Protein AF-A0A2S4RTH1-F1 (afdb_monomer_lite)

Radius of gyration: 19.76 Å; chains: 1; bounding box: 52×23×53 Å

Structure (mmCIF, N/CA/C/O backbone):
data_AF-A0A2S4RTH1-F1
#
_entry.id   AF-A0A2S4RTH1-F1
#
loop_
_atom_site.group_PDB
_atom_site.id
_atom_site.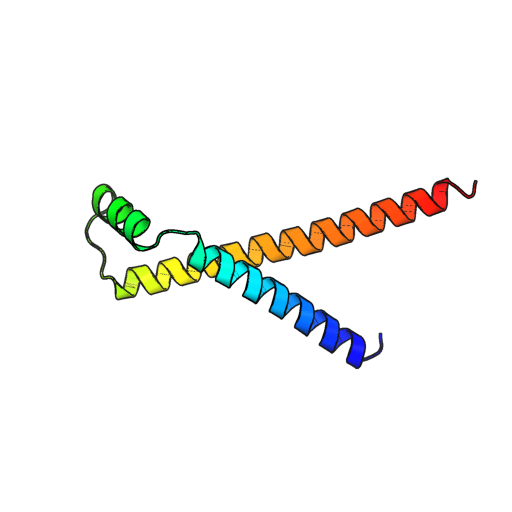type_symbol
_atom_site.label_atom_id
_atom_site.label_alt_id
_atom_site.label_comp_id
_atom_site.label_asym_id
_atom_site.label_entity_id
_atom_site.label_seq_id
_atom_site.pdbx_PDB_ins_code
_atom_site.Cartn_x
_atom_site.Cartn_y
_atom_site.Cartn_z
_atom_site.occupancy
_atom_site.B_iso_or_equiv
_atom_site.auth_seq_id
_atom_site.auth_comp_id
_atom_site.auth_asym_id
_atom_site.auth_atom_id
_atom_site.pdbx_PDB_model_num
ATOM 1 N N . MET A 1 1 ? -7.116 4.026 27.806 1.00 58.03 1 MET A N 1
ATOM 2 C CA . MET A 1 1 ? -7.364 2.768 27.058 1.00 58.03 1 MET A CA 1
ATOM 3 C C . MET A 1 1 ? -6.494 1.679 27.662 1.00 58.03 1 MET A C 1
ATOM 5 O O . MET A 1 1 ? -5.415 2.006 28.139 1.00 58.03 1 MET A O 1
ATOM 9 N N . LYS A 1 2 ? -6.941 0.417 27.695 1.00 79.50 2 LYS A N 1
ATOM 10 C CA . LYS A 1 2 ? -6.070 -0.679 28.150 1.00 79.50 2 LYS A CA 1
ATOM 11 C C . LYS A 1 2 ? -4.950 -0.878 27.112 1.00 79.50 2 LYS A C 1
ATOM 13 O O . LYS A 1 2 ? -5.255 -0.822 25.920 1.00 79.50 2 LYS A O 1
ATOM 18 N N . PRO A 1 3 ? -3.695 -1.124 27.523 1.00 81.75 3 PRO A N 1
ATOM 19 C CA . PRO A 1 3 ? -2.560 -1.249 26.601 1.00 81.75 3 PRO A CA 1
ATOM 20 C C . PRO A 1 3 ? -2.777 -2.345 25.546 1.00 81.75 3 PRO A C 1
ATOM 22 O O . PRO A 1 3 ? -2.474 -2.144 24.376 1.00 81.75 3 PRO A O 1
ATOM 25 N N . ALA A 1 4 ? -3.429 -3.449 25.921 1.00 83.94 4 ALA A N 1
ATOM 26 C CA . ALA A 1 4 ? -3.796 -4.520 24.994 1.00 83.94 4 ALA A CA 1
ATOM 27 C C . ALA A 1 4 ? -4.718 -4.056 23.847 1.00 83.94 4 ALA A C 1
ATOM 29 O O . ALA A 1 4 ? -4.571 -4.499 22.713 1.00 83.94 4 ALA A O 1
ATOM 30 N N . THR A 1 5 ? -5.646 -3.131 24.115 1.00 84.44 5 THR A N 1
ATOM 31 C CA . THR A 1 5 ? -6.555 -2.592 23.089 1.00 84.44 5 THR A CA 1
ATOM 32 C C . THR A 1 5 ? -5.806 -1.739 22.069 1.00 84.44 5 THR A C 1
ATOM 34 O O . THR A 1 5 ? -6.143 -1.768 20.891 1.00 84.44 5 THR A O 1
ATOM 37 N N . HIS A 1 6 ? -4.780 -1.005 22.506 1.00 85.31 6 HIS A N 1
ATOM 38 C CA . HIS A 1 6 ? -3.945 -0.204 21.611 1.00 85.31 6 HIS A CA 1
ATOM 39 C C . HIS A 1 6 ? -3.114 -1.093 20.679 1.00 85.31 6 HIS A C 1
ATOM 41 O O . HIS A 1 6 ? -3.061 -0.846 19.480 1.00 85.31 6 HIS A O 1
ATOM 47 N N . VAL A 1 7 ? -2.505 -2.155 21.217 1.00 90.00 7 VAL A N 1
ATOM 48 C CA . VAL A 1 7 ? -1.735 -3.119 20.414 1.00 90.00 7 VAL A CA 1
ATOM 49 C C . VAL A 1 7 ? -2.625 -3.788 19.365 1.00 90.00 7 VAL A C 1
ATOM 51 O O . VAL A 1 7 ? -2.241 -3.872 18.205 1.00 90.00 7 VAL A O 1
ATOM 54 N N . PHE A 1 8 ? -3.835 -4.212 19.742 1.00 89.50 8 PHE A N 1
ATOM 55 C CA . PHE A 1 8 ? -4.760 -4.851 18.805 1.00 89.50 8 PHE A CA 1
ATOM 56 C C . PHE A 1 8 ? -5.210 -3.909 17.681 1.00 89.50 8 PHE A C 1
ATOM 58 O O . PHE A 1 8 ? -5.304 -4.322 16.529 1.00 89.50 8 PHE A O 1
ATOM 65 N N . LEU A 1 9 ? -5.453 -2.636 18.006 1.00 88.62 9 LEU A N 1
ATOM 66 C CA . LEU A 1 9 ? -5.820 -1.624 17.020 1.00 88.62 9 LEU A CA 1
ATOM 67 C C . LEU A 1 9 ? -4.682 -1.392 16.019 1.00 88.62 9 LEU A C 1
ATOM 69 O O . LEU A 1 9 ? -4.906 -1.485 14.816 1.00 88.62 9 LEU A O 1
ATOM 73 N N . TRP A 1 10 ? -3.454 -1.225 16.508 1.00 91.44 10 TRP A N 1
ATOM 74 C CA . TRP A 1 10 ? -2.281 -1.084 15.648 1.00 91.44 10 TRP A CA 1
ATOM 75 C C . TRP A 1 10 ? -2.062 -2.314 14.751 1.00 91.44 10 TRP A C 1
ATOM 77 O O . TRP A 1 10 ? -1.827 -2.174 13.555 1.00 91.44 10 TRP A O 1
ATOM 87 N N . LEU A 1 11 ? -2.222 -3.529 15.293 1.00 92.44 11 LEU A N 1
ATOM 88 C CA . LEU A 1 11 ? -2.133 -4.765 14.505 1.00 92.44 11 LEU A CA 1
ATOM 89 C C . LEU A 1 11 ? -3.211 -4.844 13.420 1.00 92.44 11 LEU A C 1
ATOM 91 O O . LEU A 1 11 ? -2.929 -5.300 12.316 1.00 92.44 11 LEU A O 1
ATOM 95 N N . SER A 1 12 ? -4.435 -4.393 13.710 1.00 90.81 12 SER A N 1
ATOM 96 C CA . SER A 1 12 ? -5.506 -4.360 12.711 1.00 90.81 12 SER A CA 1
ATOM 97 C C . SER A 1 12 ? -5.249 -3.345 11.597 1.00 90.81 12 SER A C 1
ATOM 99 O O . SER A 1 12 ? -5.545 -3.630 10.440 1.00 90.81 12 SER A O 1
ATOM 101 N N . GLU A 1 13 ? -4.667 -2.190 11.926 1.00 90.69 13 GLU A N 1
ATOM 102 C CA . GLU A 1 13 ? -4.300 -1.159 10.951 1.00 90.69 13 GLU A CA 1
ATOM 103 C C . GLU A 1 13 ? -3.160 -1.643 10.055 1.00 90.69 13 GLU A C 1
ATOM 105 O O . GLU A 1 13 ? -3.227 -1.499 8.835 1.00 90.69 13 GLU A O 1
ATOM 110 N N . LEU A 1 14 ? -2.156 -2.291 10.652 1.00 92.88 14 LEU A N 1
ATOM 111 C CA . LEU A 1 14 ? -1.064 -2.916 9.917 1.00 92.88 14 LEU A CA 1
ATOM 112 C C . LEU A 1 14 ? -1.588 -4.008 8.976 1.00 92.88 14 LEU A C 1
ATOM 114 O O . LEU A 1 14 ? -1.230 -4.027 7.804 1.00 92.88 14 LEU A O 1
ATOM 118 N N . LEU A 1 15 ? -2.479 -4.878 9.461 1.00 94.44 15 LEU A N 1
ATOM 119 C CA . LEU A 1 15 ? -3.081 -5.935 8.650 1.00 94.44 15 LEU A CA 1
ATOM 120 C C . LEU A 1 15 ? -3.901 -5.361 7.489 1.00 94.44 15 LEU A C 1
ATOM 122 O O . LEU A 1 15 ? -3.811 -5.871 6.375 1.00 94.44 15 LEU A O 1
ATOM 126 N N . ALA A 1 16 ? -4.658 -4.286 7.720 1.00 93.81 16 ALA A N 1
ATOM 127 C CA . ALA A 1 16 ? -5.387 -3.600 6.659 1.00 93.81 16 ALA A CA 1
ATOM 128 C C . ALA A 1 16 ? -4.433 -3.040 5.593 1.00 93.81 16 ALA A C 1
ATOM 130 O O . ALA A 1 16 ? -4.656 -3.271 4.406 1.00 93.81 16 ALA A O 1
ATOM 131 N N . LEU A 1 17 ? -3.343 -2.384 6.008 1.00 95.25 17 LEU A N 1
ATOM 132 C CA . LEU A 1 17 ? -2.318 -1.886 5.091 1.00 95.25 17 LEU A CA 1
ATOM 133 C C . LEU A 1 17 ? -1.695 -3.021 4.272 1.00 95.25 17 LEU A C 1
ATOM 135 O O . LEU A 1 17 ? -1.582 -2.900 3.055 1.00 95.25 17 LEU A O 1
ATOM 139 N N . THR A 1 18 ? -1.325 -4.129 4.921 1.00 94.75 18 THR A N 1
ATOM 140 C CA . THR A 1 18 ? -0.749 -5.297 4.245 1.00 94.75 18 THR A CA 1
ATOM 141 C C . THR A 1 18 ? -1.713 -5.867 3.212 1.00 94.75 18 THR A C 1
ATOM 143 O O . THR A 1 18 ? -1.313 -6.085 2.075 1.00 94.75 18 THR A O 1
ATOM 146 N N . VAL A 1 19 ? -2.988 -6.053 3.568 1.00 95.75 19 VAL A N 1
ATOM 147 C CA . VAL A 1 19 ? -4.006 -6.561 2.637 1.00 95.75 19 VAL A CA 1
ATOM 148 C C . VAL A 1 19 ? -4.165 -5.627 1.440 1.00 95.75 19 VAL A C 1
ATOM 150 O O . VAL A 1 19 ? -4.152 -6.093 0.304 1.00 95.75 19 VAL A O 1
ATOM 153 N N . VAL A 1 20 ? -4.278 -4.315 1.667 1.00 96.19 20 VAL A N 1
ATOM 154 C CA . VAL A 1 20 ? -4.409 -3.336 0.579 1.00 96.19 20 VAL A CA 1
ATOM 155 C C . VAL A 1 20 ? -3.182 -3.366 -0.330 1.00 96.19 20 VAL A C 1
ATOM 157 O O . VAL A 1 20 ? -3.338 -3.415 -1.546 1.00 96.19 20 VAL A O 1
ATOM 160 N N . TYR A 1 21 ? -1.977 -3.383 0.240 1.00 95.25 21 TYR A N 1
ATOM 161 C CA . TYR A 1 21 ? -0.741 -3.452 -0.534 1.00 95.25 21 TYR A CA 1
ATOM 162 C C . TYR A 1 21 ? -0.672 -4.723 -1.388 1.00 95.25 21 TYR A C 1
ATOM 164 O O . TYR A 1 21 ? -0.440 -4.640 -2.590 1.00 95.25 21 TYR A O 1
ATOM 172 N N . THR A 1 22 ? -0.964 -5.893 -0.811 1.00 94.12 22 THR A N 1
ATOM 173 C CA . THR A 1 22 ? -0.982 -7.159 -1.557 1.00 94.12 22 THR A CA 1
ATOM 174 C C . THR A 1 22 ? -1.999 -7.142 -2.697 1.00 94.12 22 THR A C 1
ATOM 176 O O . THR A 1 22 ? -1.701 -7.633 -3.781 1.00 94.12 22 THR A O 1
ATOM 179 N N . LEU A 1 23 ? -3.183 -6.556 -2.487 1.00 94.94 23 LEU A N 1
ATOM 180 C CA . LEU A 1 23 ? -4.181 -6.417 -3.550 1.00 94.94 23 LEU A CA 1
ATOM 181 C C . LEU A 1 23 ? -3.687 -5.499 -4.673 1.00 94.94 23 LEU A C 1
ATOM 183 O O . LEU A 1 23 ? -3.882 -5.826 -5.839 1.00 94.94 23 LEU A O 1
ATOM 187 N N . LEU A 1 24 ? -3.028 -4.386 -4.344 1.00 93.81 24 LEU A N 1
ATOM 188 C CA . LEU A 1 24 ? -2.442 -3.499 -5.351 1.00 93.81 24 LEU A CA 1
ATOM 189 C C . LEU A 1 24 ? -1.366 -4.216 -6.173 1.00 93.81 24 LEU A C 1
ATOM 191 O O . LEU A 1 24 ? -1.413 -4.144 -7.395 1.00 93.81 24 LEU A O 1
ATOM 195 N N . CYS A 1 25 ? -0.466 -4.962 -5.528 1.00 91.62 25 CYS A N 1
ATOM 196 C CA . CYS A 1 25 ? 0.542 -5.764 -6.228 1.00 91.62 25 CYS A CA 1
ATOM 197 C C . CYS A 1 25 ? -0.071 -6.866 -7.104 1.00 91.62 25 CYS A C 1
ATOM 199 O O . CYS A 1 25 ? 0.499 -7.212 -8.128 1.00 91.62 25 CYS A O 1
ATOM 201 N N . TYR A 1 26 ? -1.211 -7.437 -6.705 1.00 92.00 26 TYR A N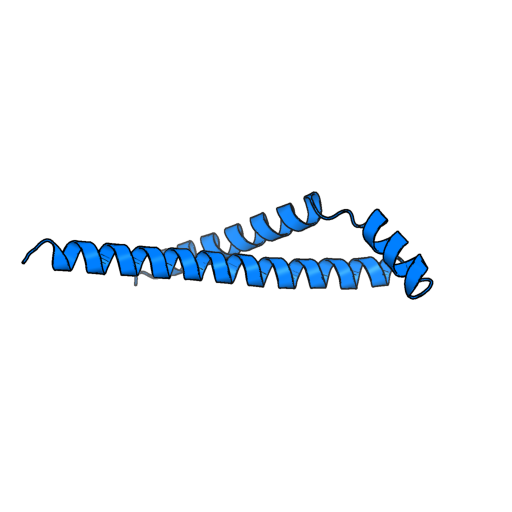 1
ATOM 202 C CA . TYR A 1 26 ? -1.882 -8.481 -7.482 1.00 92.00 26 TYR A CA 1
ATOM 203 C C . TYR A 1 26 ? -2.632 -7.925 -8.701 1.00 92.00 26 TYR A C 1
ATOM 205 O O . TYR A 1 26 ? -2.657 -8.560 -9.750 1.00 92.00 26 TYR A O 1
ATOM 213 N N . PHE A 1 27 ? -3.285 -6.769 -8.556 1.00 92.38 27 PHE A N 1
ATOM 214 C CA . PHE A 1 27 ? -4.150 -6.216 -9.601 1.00 92.38 27 PHE A CA 1
ATOM 215 C C . PHE A 1 27 ? -3.450 -5.263 -10.565 1.00 92.38 27 PHE A C 1
ATOM 217 O O . PHE A 1 27 ? -3.965 -5.068 -11.664 1.00 92.38 27 PHE A O 1
ATOM 224 N N . ILE A 1 28 ? -2.344 -4.631 -10.170 1.00 89.56 28 ILE A N 1
ATOM 225 C CA . ILE A 1 28 ? -1.644 -3.679 -11.033 1.00 89.56 28 ILE A CA 1
ATOM 226 C C . ILE A 1 28 ? -0.605 -4.447 -11.861 1.00 89.56 28 ILE A C 1
ATOM 228 O O . ILE A 1 28 ? 0.323 -5.006 -11.277 1.00 89.56 28 ILE A O 1
ATOM 232 N N . PRO A 1 29 ? -0.749 -4.487 -13.200 1.00 87.25 29 PRO A N 1
ATOM 233 C CA . PRO A 1 29 ? 0.149 -5.240 -14.065 1.00 87.25 29 PRO A CA 1
ATOM 234 C C . PRO A 1 29 ? 1.487 -4.507 -14.199 1.00 87.25 29 PRO A C 1
ATOM 236 O O . PRO A 1 29 ? 1.587 -3.516 -14.915 1.00 87.25 29 PRO A O 1
ATOM 239 N N . ASP A 1 30 ? 2.504 -4.994 -13.492 1.00 86.75 30 ASP A N 1
ATOM 240 C CA . ASP A 1 30 ? 3.858 -4.425 -13.480 1.00 86.75 30 ASP A CA 1
ATOM 241 C C . ASP A 1 30 ? 4.467 -4.346 -14.896 1.00 86.75 30 ASP A C 1
ATOM 243 O O . ASP A 1 30 ? 4.82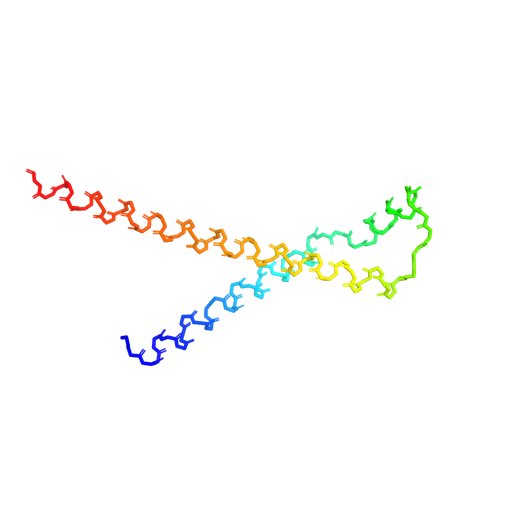1 -3.267 -15.372 1.00 86.75 30 ASP A O 1
ATOM 247 N N . GLU A 1 31 ? 4.475 -5.471 -15.619 1.00 85.81 31 GLU A N 1
ATOM 248 C CA . GLU A 1 31 ? 5.090 -5.586 -16.950 1.00 85.81 31 GLU A CA 1
ATOM 249 C C . GLU A 1 31 ? 4.450 -4.658 -17.995 1.00 85.81 31 GLU A C 1
ATOM 251 O O . GLU A 1 31 ? 5.154 -4.022 -18.778 1.00 85.81 31 GLU A O 1
ATOM 256 N N . GLU A 1 32 ? 3.118 -4.537 -18.001 1.00 88.44 32 GLU A N 1
ATOM 257 C CA . GLU A 1 32 ? 2.409 -3.653 -18.940 1.00 88.44 32 GLU A CA 1
ATOM 258 C C . GLU A 1 32 ? 2.726 -2.178 -18.667 1.00 88.44 32 GLU A C 1
ATOM 260 O O . GLU A 1 32 ? 2.858 -1.371 -19.589 1.00 88.44 32 GLU A O 1
ATOM 265 N N . LEU A 1 33 ? 2.862 -1.824 -17.389 1.00 87.56 33 LEU A N 1
ATOM 266 C CA . LEU A 1 33 ? 3.119 -0.460 -16.947 1.00 87.56 33 LEU A CA 1
ATOM 267 C C . LEU A 1 33 ? 4.582 -0.071 -17.200 1.00 87.56 33 LEU A C 1
ATOM 269 O O . LEU A 1 33 ? 4.847 1.066 -17.596 1.00 87.56 33 LEU A O 1
ATOM 273 N N . MET A 1 34 ? 5.502 -1.031 -17.061 1.00 88.06 34 MET A N 1
ATOM 274 C CA . MET A 1 34 ? 6.897 -0.891 -17.474 1.00 88.06 34 MET A CA 1
ATOM 275 C C . MET A 1 34 ? 7.002 -0.695 -18.986 1.00 88.06 34 MET A C 1
ATOM 277 O O . MET A 1 34 ? 7.615 0.273 -19.425 1.00 88.06 34 MET A O 1
ATOM 281 N N . ALA A 1 35 ? 6.350 -1.548 -19.784 1.00 88.81 35 ALA A N 1
ATOM 282 C CA . ALA A 1 35 ? 6.374 -1.449 -21.243 1.00 88.81 35 ALA A CA 1
ATOM 283 C C . ALA A 1 35 ? 5.837 -0.095 -21.738 1.00 88.81 35 ALA A C 1
ATOM 285 O O . ALA A 1 35 ? 6.447 0.549 -22.592 1.00 88.81 35 ALA A O 1
ATOM 286 N N . TRP A 1 36 ? 4.734 0.381 -21.150 1.00 90.69 36 TRP A N 1
ATOM 287 C CA . TRP A 1 36 ? 4.197 1.714 -21.431 1.00 90.69 36 TRP A CA 1
ATOM 288 C C . TRP A 1 36 ? 5.179 2.836 -21.057 1.00 90.69 36 TRP A C 1
ATOM 290 O O . TRP A 1 36 ? 5.330 3.814 -21.796 1.00 90.69 36 TRP A O 1
ATOM 300 N N . TYR A 1 37 ? 5.858 2.716 -19.912 1.00 88.19 37 TYR A N 1
ATOM 301 C CA . TYR A 1 37 ? 6.843 3.705 -19.480 1.00 88.19 37 TYR A CA 1
ATOM 302 C C . TYR A 1 37 ? 8.045 3.747 -20.425 1.00 88.19 37 TYR A C 1
ATOM 304 O O . TYR A 1 37 ? 8.473 4.834 -20.817 1.00 88.19 37 TYR A O 1
ATOM 312 N N . GLU A 1 38 ? 8.555 2.584 -20.828 1.00 91.19 38 GLU A N 1
ATOM 313 C CA . GLU A 1 38 ? 9.680 2.478 -21.755 1.00 91.19 38 GLU A CA 1
ATOM 314 C C . GLU A 1 38 ? 9.363 3.077 -23.126 1.00 91.19 38 GLU A C 1
ATOM 316 O O . GLU A 1 38 ? 10.208 3.767 -23.701 1.00 91.19 38 GLU A O 1
ATOM 321 N N . GLU A 1 39 ? 8.136 2.889 -23.621 1.00 90.88 39 GLU A N 1
ATOM 322 C CA . GLU A 1 39 ? 7.679 3.467 -24.888 1.00 90.88 39 GLU A CA 1
ATOM 323 C C . GLU A 1 39 ? 7.653 5.006 -24.853 1.00 90.88 39 GLU A C 1
ATOM 325 O O . GLU A 1 39 ? 7.989 5.657 -25.845 1.00 90.88 39 GLU A O 1
ATOM 330 N N . ASN A 1 40 ? 7.290 5.607 -23.715 1.00 91.25 40 ASN A N 1
ATOM 331 C CA . ASN A 1 40 ? 7.069 7.052 -23.622 1.00 91.25 40 ASN A CA 1
ATOM 332 C C . ASN A 1 40 ? 8.256 7.849 -23.045 1.00 91.25 40 ASN A C 1
ATOM 334 O O . ASN A 1 40 ? 8.427 9.024 -23.375 1.00 91.25 40 ASN A O 1
ATOM 338 N N . TYR A 1 41 ? 9.065 7.241 -22.176 1.00 88.94 41 TYR A N 1
ATOM 339 C CA . TYR A 1 41 ? 10.149 7.912 -21.443 1.00 88.94 41 TYR A CA 1
ATOM 340 C C . TYR A 1 41 ? 11.536 7.301 -21.689 1.00 88.94 41 TYR A C 1
ATOM 342 O O . TYR A 1 41 ? 12.540 7.924 -21.334 1.00 88.94 41 TYR A O 1
ATOM 350 N N . GLY A 1 42 ? 11.607 6.141 -22.349 1.00 87.25 42 GLY A N 1
ATOM 351 C CA . GLY A 1 42 ? 12.847 5.435 -22.659 1.00 87.25 42 GLY A CA 1
ATOM 352 C C . GLY A 1 42 ? 13.180 4.311 -21.676 1.00 87.25 42 GLY A C 1
ATOM 353 O O . GLY A 1 42 ? 12.498 4.094 -20.680 1.00 87.25 42 GLY A O 1
ATOM 354 N N . PHE A 1 43 ? 14.251 3.582 -21.984 1.00 87.12 43 PHE A N 1
ATOM 355 C CA . PHE A 1 43 ? 14.639 2.362 -21.274 1.00 87.12 43 PHE A CA 1
ATOM 356 C C . PHE A 1 43 ? 14.975 2.612 -19.797 1.00 87.12 43 PHE A C 1
ATOM 358 O O . PHE A 1 43 ? 15.761 3.509 -19.474 1.00 87.12 43 PHE A O 1
ATOM 365 N N . ILE A 1 44 ? 14.443 1.767 -18.912 1.00 85.69 44 ILE A N 1
ATOM 366 C CA . ILE A 1 44 ? 14.745 1.774 -17.480 1.00 85.69 44 ILE A CA 1
ATOM 367 C C . ILE A 1 44 ? 15.204 0.385 -17.040 1.00 85.69 44 ILE A C 1
ATOM 369 O O . ILE A 1 44 ? 14.695 -0.636 -17.484 1.00 85.69 44 ILE A O 1
ATOM 373 N N . GLN A 1 45 ? 16.190 0.326 -16.147 1.00 87.81 45 GLN A N 1
ATOM 374 C CA . GLN A 1 45 ? 16.626 -0.952 -15.597 1.00 87.81 45 GLN A CA 1
ATOM 375 C C . GLN A 1 45 ? 15.526 -1.546 -14.703 1.00 87.81 45 GLN A C 1
ATOM 377 O O . GLN A 1 45 ? 15.072 -0.875 -13.776 1.00 87.81 45 GLN A O 1
ATOM 382 N N . GLU A 1 46 ? 15.182 -2.820 -14.917 1.00 85.06 46 GLU A N 1
ATOM 383 C CA . GLU A 1 46 ? 14.140 -3.554 -14.171 1.00 85.06 46 GLU A CA 1
ATOM 384 C C . GLU A 1 46 ? 14.257 -3.403 -12.646 1.00 85.06 46 GLU A C 1
ATOM 386 O O . GLU A 1 46 ? 13.262 -3.225 -11.953 1.00 85.06 46 GLU A O 1
ATOM 391 N N . VAL A 1 47 ? 15.482 -3.406 -12.109 1.00 87.19 47 VAL A N 1
ATOM 392 C CA . VAL A 1 47 ? 15.727 -3.244 -10.665 1.00 87.19 47 VAL A CA 1
ATOM 393 C C . VAL A 1 47 ? 15.230 -1.885 -10.162 1.00 87.19 47 VAL A C 1
ATOM 395 O O . VAL A 1 47 ? 14.546 -1.809 -9.146 1.00 87.19 47 VAL A O 1
ATOM 398 N N . HIS A 1 48 ? 15.541 -0.808 -10.885 1.00 87.75 48 HIS A N 1
ATOM 399 C CA . HIS A 1 48 ? 15.109 0.540 -10.516 1.00 87.75 48 HIS A CA 1
ATOM 400 C C . HIS A 1 48 ? 13.618 0.7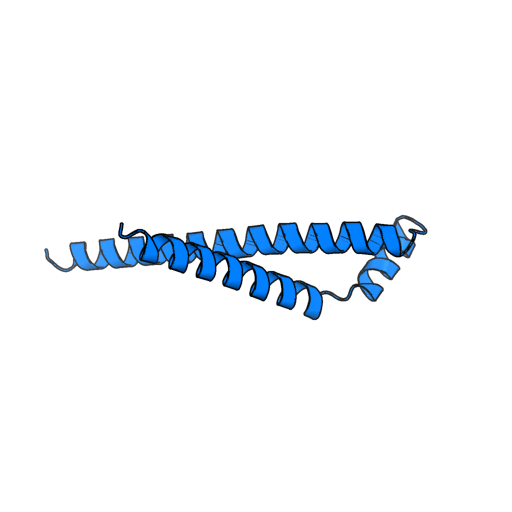56 -10.749 1.00 87.75 48 HIS A C 1
ATOM 402 O O . HIS A 1 48 ? 12.981 1.471 -9.973 1.00 87.75 48 HIS A O 1
ATOM 408 N N . TRP A 1 49 ? 13.067 0.124 -11.785 1.00 89.56 49 TRP A N 1
ATOM 409 C CA . TRP A 1 49 ? 11.632 0.107 -12.012 1.00 89.56 49 TRP A CA 1
ATOM 410 C C . TRP A 1 49 ? 10.899 -0.555 -10.846 1.00 89.56 49 TRP A C 1
ATOM 412 O O . TRP A 1 49 ? 10.052 0.082 -10.230 1.00 89.56 49 TRP A O 1
ATOM 422 N N . ASN A 1 50 ? 11.288 -1.776 -10.475 1.00 88.56 50 ASN A N 1
ATOM 423 C CA . ASN A 1 50 ? 10.648 -2.529 -9.401 1.00 88.56 50 ASN A CA 1
ATOM 424 C C . ASN A 1 50 ? 10.728 -1.804 -8.045 1.00 88.56 50 ASN A C 1
ATOM 426 O O . ASN A 1 50 ? 9.734 -1.744 -7.319 1.00 88.56 50 ASN A O 1
ATOM 430 N N . ASP A 1 51 ? 11.876 -1.200 -7.717 1.00 90.50 51 ASP A N 1
ATOM 431 C CA . ASP A 1 51 ? 12.035 -0.401 -6.495 1.00 90.50 51 ASP A CA 1
ATOM 432 C C . ASP A 1 51 ? 11.076 0.802 -6.479 1.00 90.50 51 ASP A C 1
ATOM 434 O O . ASP A 1 51 ? 10.362 1.036 -5.496 1.00 90.50 51 ASP A O 1
ATOM 438 N N . GLY A 1 52 ? 11.032 1.565 -7.577 1.00 89.75 52 GLY A N 1
ATOM 439 C CA . GLY A 1 52 ? 10.167 2.737 -7.705 1.00 89.75 52 GLY A CA 1
ATOM 440 C C . GLY A 1 52 ? 8.682 2.373 -7.724 1.00 89.75 52 GLY A C 1
ATOM 441 O O . GLY A 1 52 ? 7.876 2.998 -7.033 1.00 89.75 52 GLY A O 1
ATOM 442 N N . PHE A 1 53 ? 8.327 1.331 -8.467 1.00 90.06 53 PHE A N 1
ATOM 443 C CA . PHE A 1 53 ? 6.971 0.819 -8.592 1.00 90.06 53 PHE A CA 1
ATOM 444 C C . PHE A 1 53 ? 6.450 0.307 -7.247 1.00 90.06 53 PHE A C 1
ATOM 446 O O . PHE A 1 53 ? 5.412 0.773 -6.773 1.00 90.06 53 PHE A O 1
ATOM 453 N N . SER A 1 54 ? 7.218 -0.544 -6.561 1.00 91.25 54 SER A N 1
ATOM 454 C CA . SER A 1 54 ? 6.881 -1.035 -5.220 1.00 91.25 54 SER A CA 1
ATOM 455 C C . SER A 1 54 ? 6.680 0.112 -4.227 1.00 91.25 54 SER A C 1
ATOM 457 O O . SER A 1 54 ? 5.727 0.102 -3.444 1.00 91.25 54 SER A O 1
ATOM 459 N N . LEU A 1 55 ? 7.524 1.148 -4.285 1.00 93.50 55 LEU A N 1
ATOM 460 C CA . LEU A 1 55 ? 7.390 2.332 -3.436 1.00 93.50 55 LEU A CA 1
ATOM 461 C C . LEU A 1 55 ? 6.098 3.116 -3.725 1.00 93.50 55 LEU A C 1
ATOM 463 O O . LEU A 1 55 ? 5.397 3.514 -2.790 1.00 93.50 55 LEU A O 1
ATOM 467 N N . ILE A 1 56 ? 5.752 3.315 -5.000 1.00 93.56 56 ILE A N 1
ATOM 468 C CA . ILE A 1 56 ? 4.502 3.971 -5.417 1.00 93.56 56 ILE A CA 1
ATOM 469 C C . ILE A 1 56 ? 3.290 3.178 -4.919 1.00 93.56 56 ILE A C 1
ATOM 471 O O . ILE A 1 56 ? 2.366 3.762 -4.341 1.00 93.56 56 ILE A O 1
ATOM 475 N N . LEU A 1 57 ? 3.305 1.852 -5.077 1.00 94.25 57 LEU A N 1
ATOM 476 C CA . LEU A 1 57 ? 2.250 0.978 -4.566 1.00 94.25 57 LEU A CA 1
ATOM 477 C C . LEU A 1 57 ? 2.114 1.081 -3.047 1.00 94.25 57 LEU A C 1
ATOM 479 O O . LEU A 1 57 ? 0.998 1.097 -2.524 1.00 94.25 57 LEU A O 1
ATOM 483 N N . TYR A 1 58 ? 3.229 1.222 -2.332 1.00 94.75 58 TYR A N 1
ATOM 484 C CA . TYR A 1 58 ? 3.223 1.403 -0.885 1.00 94.75 58 TYR A CA 1
ATOM 485 C C . TYR A 1 58 ? 2.572 2.732 -0.474 1.00 94.75 58 TYR A C 1
ATOM 487 O O . TYR A 1 58 ? 1.729 2.761 0.426 1.00 94.75 58 TYR A O 1
ATOM 495 N N . PHE A 1 59 ? 2.891 3.834 -1.162 1.00 96.19 59 PHE A N 1
ATOM 496 C CA . PHE A 1 59 ? 2.236 5.126 -0.927 1.00 96.19 59 PHE A CA 1
ATOM 497 C C . PHE A 1 59 ? 0.733 5.076 -1.217 1.00 96.19 59 PHE A C 1
ATOM 499 O O . PHE A 1 59 ? -0.063 5.591 -0.425 1.00 96.19 59 PHE A O 1
ATOM 506 N N . LEU A 1 60 ? 0.329 4.417 -2.306 1.00 95.25 60 LEU A N 1
ATOM 507 C CA . LEU A 1 60 ? -1.082 4.195 -2.627 1.00 95.25 60 LEU A CA 1
ATOM 508 C C . LEU A 1 60 ? -1.778 3.360 -1.548 1.00 95.25 60 LEU A C 1
ATOM 510 O O . LEU A 1 60 ? -2.876 3.717 -1.115 1.00 95.25 60 LEU A O 1
ATOM 514 N N . ALA A 1 61 ? -1.132 2.302 -1.055 1.00 96.31 61 ALA A N 1
ATOM 515 C CA . ALA A 1 61 ? -1.673 1.470 0.012 1.00 96.31 61 ALA A CA 1
ATOM 516 C C . ALA A 1 61 ? -1.910 2.275 1.297 1.00 96.31 61 ALA A C 1
ATOM 518 O O . ALA A 1 61 ? -2.979 2.171 1.906 1.00 96.31 61 ALA A O 1
ATOM 519 N N . ILE A 1 62 ? -0.955 3.129 1.682 1.00 95.25 62 ILE A N 1
ATOM 520 C CA . ILE A 1 62 ? -1.090 4.025 2.839 1.00 95.25 62 ILE A CA 1
ATOM 521 C C . ILE A 1 62 ? -2.248 5.004 2.630 1.00 95.25 62 ILE A C 1
ATOM 523 O O . ILE A 1 62 ? -3.072 5.174 3.533 1.00 95.25 62 ILE A O 1
ATOM 527 N N . ALA A 1 63 ? -2.349 5.625 1.452 1.00 95.56 63 ALA A N 1
ATOM 528 C CA . ALA A 1 63 ? -3.411 6.579 1.146 1.00 95.56 63 ALA A CA 1
ATOM 529 C C . ALA A 1 63 ? -4.802 5.928 1.224 1.00 95.56 63 ALA A C 1
ATOM 531 O O . ALA A 1 63 ? -5.686 6.439 1.914 1.00 95.56 63 ALA A O 1
ATOM 532 N N . ILE A 1 64 ? -4.983 4.766 0.591 1.00 94.69 64 ILE A N 1
ATOM 533 C CA . ILE A 1 64 ? -6.246 4.013 0.605 1.00 94.69 64 ILE A CA 1
ATOM 534 C C . ILE A 1 64 ? -6.606 3.584 2.028 1.00 94.69 64 ILE A C 1
ATOM 536 O O . ILE A 1 64 ? -7.741 3.782 2.464 1.00 94.69 64 ILE A O 1
ATOM 540 N N . THR A 1 65 ? -5.643 3.044 2.777 1.00 94.81 65 THR A N 1
ATOM 541 C CA . THR A 1 65 ? -5.870 2.593 4.159 1.00 94.81 65 THR A CA 1
ATOM 542 C C . THR A 1 65 ? -6.262 3.766 5.058 1.00 94.81 65 THR A C 1
ATOM 544 O O . THR A 1 65 ? -7.222 3.675 5.823 1.00 94.81 65 THR A O 1
ATOM 547 N N . THR A 1 66 ? -5.592 4.911 4.910 1.00 93.62 66 THR A N 1
ATOM 548 C CA . THR A 1 66 ? -5.904 6.140 5.654 1.00 93.62 66 THR A CA 1
ATOM 549 C C . THR A 1 66 ? -7.310 6.643 5.335 1.00 93.62 66 THR A C 1
ATOM 551 O O . THR A 1 66 ? -8.077 6.969 6.245 1.00 93.62 66 THR A O 1
ATOM 554 N N . LEU A 1 67 ? -7.686 6.661 4.052 1.00 94.12 67 LEU A N 1
ATOM 555 C CA . LEU A 1 67 ? -9.035 7.031 3.628 1.00 94.12 67 LEU A CA 1
ATOM 556 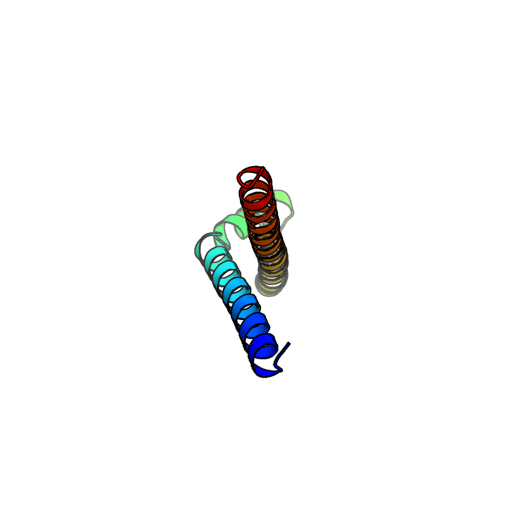C C . LEU A 1 67 ? -10.083 6.071 4.198 1.00 94.12 67 LEU A C 1
ATOM 558 O O . LEU A 1 67 ? -11.101 6.531 4.710 1.00 94.12 67 LEU A O 1
ATOM 562 N N . ALA A 1 68 ? -9.836 4.760 4.177 1.00 92.06 68 ALA A N 1
ATOM 563 C CA . ALA A 1 68 ? -10.745 3.766 4.743 1.00 92.06 68 ALA A CA 1
ATOM 564 C C . ALA A 1 68 ? -10.969 3.986 6.249 1.00 92.06 68 ALA A C 1
ATOM 566 O O . ALA A 1 68 ? -12.116 4.028 6.703 1.00 92.06 68 ALA A O 1
ATOM 567 N N . ILE A 1 69 ? -9.895 4.211 7.014 1.00 91.00 69 ILE A N 1
ATOM 568 C CA . ILE A 1 69 ? -9.972 4.537 8.446 1.00 91.00 69 ILE A CA 1
ATOM 569 C C . ILE A 1 69 ? -10.790 5.817 8.657 1.00 91.00 69 ILE A C 1
ATOM 571 O O . ILE A 1 69 ? -11.695 5.849 9.498 1.00 91.00 69 ILE A O 1
ATOM 575 N N . TRP A 1 70 ? -10.527 6.856 7.861 1.00 91.31 70 TRP A N 1
ATOM 576 C CA . TRP A 1 70 ? -11.253 8.121 7.936 1.00 91.31 70 TRP A CA 1
ATOM 577 C C . TRP A 1 70 ? -12.747 7.958 7.632 1.00 91.31 70 TRP A C 1
ATOM 579 O O . TRP A 1 70 ? -13.585 8.449 8.392 1.00 91.31 70 TRP A O 1
ATOM 589 N N . PHE A 1 71 ? -13.107 7.211 6.585 1.00 91.19 71 PHE A N 1
ATOM 590 C CA . PHE A 1 71 ? -14.501 6.929 6.237 1.00 91.19 71 PHE A CA 1
ATOM 591 C C . PHE A 1 71 ? -15.224 6.155 7.340 1.00 91.19 71 PHE A C 1
ATOM 593 O O . PHE A 1 71 ? -16.353 6.505 7.691 1.00 91.19 71 PHE A O 1
ATOM 600 N N . ILE A 1 72 ? -14.585 5.141 7.929 1.00 88.94 72 ILE A N 1
ATOM 601 C CA . ILE A 1 72 ? -15.158 4.364 9.035 1.00 88.94 72 ILE A CA 1
ATOM 602 C C . ILE A 1 72 ? -15.376 5.260 10.260 1.00 88.94 72 ILE A C 1
ATOM 604 O O . ILE A 1 72 ? -16.450 5.228 10.872 1.00 88.94 72 ILE A O 1
ATOM 608 N N . ALA A 1 73 ? -14.396 6.101 10.599 1.00 89.12 73 ALA A N 1
ATOM 609 C CA . ALA A 1 73 ? -14.507 7.051 11.700 1.00 89.12 73 ALA A CA 1
ATOM 610 C C . ALA A 1 73 ? -15.640 8.065 11.464 1.00 89.12 73 ALA A C 1
ATOM 612 O O . ALA A 1 73 ? -16.492 8.260 12.337 1.00 89.12 73 ALA A O 1
ATOM 613 N N . ALA A 1 74 ? -15.715 8.650 10.266 1.00 89.19 74 ALA A N 1
ATOM 614 C CA . ALA A 1 74 ? -16.761 9.593 9.882 1.00 89.19 74 ALA A CA 1
ATOM 615 C C . ALA A 1 74 ? -18.158 8.944 9.888 1.00 89.19 74 ALA A C 1
ATOM 617 O O . ALA A 1 74 ? -19.119 9.526 10.401 1.00 89.19 74 ALA A O 1
ATOM 618 N N . ALA A 1 75 ? -18.287 7.715 9.380 1.00 88.69 75 ALA A N 1
ATOM 619 C CA . ALA A 1 75 ? -19.535 6.956 9.405 1.00 88.69 75 ALA A CA 1
ATOM 620 C C . ALA A 1 75 ? -19.986 6.649 10.841 1.00 88.69 75 ALA A C 1
ATOM 622 O O . ALA A 1 75 ? -21.170 6.786 11.167 1.00 88.69 75 ALA A O 1
ATOM 623 N N . ARG A 1 76 ? -19.047 6.295 11.728 1.00 84.88 76 ARG A N 1
ATOM 624 C CA . ARG A 1 76 ? -19.328 6.055 13.149 1.00 84.88 76 ARG A CA 1
ATOM 625 C C . ARG A 1 76 ? -19.805 7.325 13.854 1.00 84.88 76 ARG A C 1
ATOM 627 O O . ARG A 1 76 ? -20.796 7.269 14.579 1.00 84.88 76 ARG A O 1
ATOM 634 N N . GLN A 1 77 ? -19.172 8.470 13.593 1.00 83.31 77 GLN A N 1
ATOM 635 C CA . GLN A 1 77 ? -19.604 9.761 14.140 1.00 83.31 77 GLN A CA 1
ATOM 636 C C . GLN A 1 77 ? -21.005 10.163 13.658 1.00 83.31 77 GLN A C 1
ATOM 638 O O . GLN A 1 77 ? -21.825 10.614 14.459 1.00 83.31 77 GLN A O 1
ATOM 643 N N . ARG A 1 78 ? -21.318 9.952 12.371 1.00 77.38 78 ARG A N 1
ATOM 644 C CA . ARG A 1 78 ? -22.662 10.206 11.822 1.00 77.38 78 ARG A CA 1
ATOM 645 C C . ARG A 1 78 ? -23.727 9.331 12.485 1.00 77.38 78 ARG A C 1
ATOM 647 O O . ARG A 1 78 ? -24.772 9.850 12.869 1.00 77.38 78 ARG A O 1
ATOM 654 N N . LYS A 1 79 ? -23.460 8.030 12.670 1.00 76.38 79 LYS A N 1
ATOM 655 C CA . LYS A 1 79 ? -24.379 7.120 13.380 1.00 76.38 79 LYS A CA 1
ATOM 656 C C . LYS A 1 79 ? -24.609 7.550 14.831 1.00 76.38 79 LYS A C 1
ATOM 658 O O . LYS A 1 79 ? -25.743 7.514 15.298 1.00 76.38 79 LYS A O 1
ATOM 663 N N . TRP A 1 80 ? -23.561 7.997 15.520 1.00 69.81 80 TRP A N 1
ATOM 664 C CA . TRP A 1 80 ? -23.663 8.433 16.914 1.00 69.81 80 TRP A CA 1
ATOM 665 C C . TRP A 1 80 ? -24.485 9.721 17.067 1.00 69.81 80 TRP A C 1
ATOM 667 O O . TRP A 1 80 ? -25.357 9.785 17.929 1.00 69.81 80 TRP A O 1
ATOM 677 N N . LYS A 1 81 ? -24.307 10.702 16.165 1.00 68.56 81 LYS A N 1
ATOM 678 C CA . LYS A 1 81 ? -25.163 11.902 16.111 1.00 68.56 81 LYS A CA 1
ATOM 679 C C . LYS A 1 81 ? -26.630 11.569 15.825 1.00 68.56 81 LYS A C 1
ATOM 681 O O . LYS A 1 81 ? -27.508 12.147 16.454 1.00 68.56 81 LYS A O 1
ATOM 686 N N . LYS A 1 82 ? -26.906 10.627 14.915 1.00 70.38 82 LYS A N 1
ATOM 687 C CA . LYS A 1 82 ? -28.282 10.213 14.590 1.00 70.38 82 LYS A CA 1
ATOM 688 C C . LYS A 1 82 ? -28.988 9.562 15.789 1.00 70.38 82 LYS A C 1
ATOM 690 O O . LYS A 1 82 ? -30.114 9.923 16.086 1.00 70.38 82 LYS A O 1
ATOM 695 N N . SER A 1 83 ? -28.294 8.695 16.532 1.00 64.38 83 SER A N 1
ATOM 696 C CA . SER A 1 83 ? -28.826 8.063 17.753 1.00 64.38 83 SER A CA 1
ATOM 697 C C . SER A 1 83 ? -29.088 9.046 18.905 1.00 64.38 83 SER A C 1
ATOM 699 O O . SER A 1 83 ? -29.876 8.738 19.796 1.00 64.38 83 SER A O 1
ATOM 701 N N . GLN A 1 84 ? -28.419 10.201 18.926 1.00 60.28 84 GLN A N 1
ATOM 702 C CA . GLN A 1 84 ? -28.652 11.258 19.918 1.00 60.28 84 GLN A CA 1
ATOM 703 C C . GL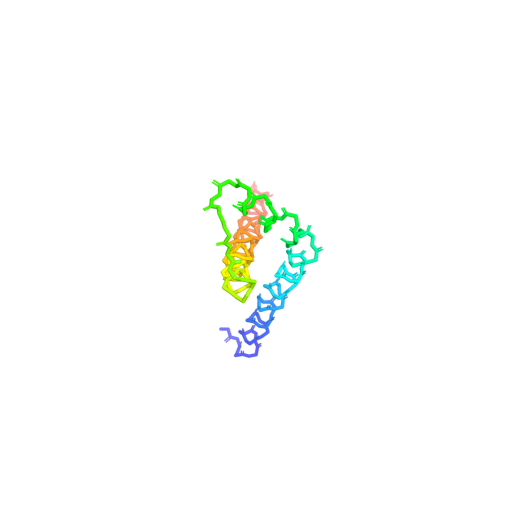N A 1 84 ? -29.834 12.163 19.532 1.00 60.28 84 GLN A C 1
ATOM 705 O O . GLN A 1 84 ? -30.541 12.618 20.419 1.00 60.28 84 GLN A O 1
ATOM 710 N N . GLY A 1 85 ? -30.077 12.385 18.235 1.00 57.09 85 GLY A N 1
ATOM 711 C CA . GLY A 1 85 ? -31.215 13.179 17.743 1.00 57.09 85 GLY A CA 1
ATOM 712 C C . GLY A 1 85 ? -32.553 12.432 17.667 1.00 57.09 85 GLY A C 1
ATOM 713 O O . GLY A 1 85 ? -33.575 13.061 17.443 1.00 57.09 85 GLY A O 1
ATOM 714 N N . GLU A 1 86 ? -32.558 11.108 17.835 1.00 51.50 86 GLU A N 1
ATOM 715 C CA . GLU A 1 86 ? -33.779 10.281 17.903 1.00 51.50 86 GLU A CA 1
ATOM 716 C C . GLU A 1 86 ? -34.302 10.123 19.349 1.00 51.50 86 GLU A C 1
ATOM 718 O O . GLU A 1 86 ? -35.384 9.594 19.567 1.00 51.50 86 GLU A O 1
ATOM 723 N N . ASN A 1 87 ? -33.542 10.603 20.345 1.00 49.72 87 ASN A N 1
ATOM 724 C CA . ASN A 1 87 ? -33.906 10.603 21.770 1.00 49.72 87 ASN A CA 1
ATOM 725 C C . ASN A 1 87 ? -34.407 11.979 22.270 1.00 49.72 87 ASN A C 1
ATOM 727 O O . ASN A 1 87 ? -34.317 12.274 23.463 1.00 49.72 87 ASN A O 1
ATOM 731 N N . THR A 1 88 ? -34.914 12.820 21.368 1.00 45.84 88 THR A N 1
ATOM 732 C CA . THR A 1 88 ? -35.615 14.087 21.654 1.00 45.84 88 THR A CA 1
ATOM 733 C C . THR A 1 88 ? -36.888 14.146 20.840 1.00 45.84 88 THR A C 1
ATOM 735 O O . THR A 1 88 ? -37.927 14.536 21.410 1.00 45.84 88 THR A O 1
#

Sequence (88 aa):
MKPATHVFLWLSELLALTVVYTLLCYFIPDEELMAWYEENYGFIQEVHWNDGFSLILYFLAIAITTLAIWFIAAARQRKWKKSQGENT

Secondary structure (DSSP, 8-state):
--HHHHHHHHHHHHHHHHHHHHHHHHHS-HHHHHHHHHHHH----HHHHHHHHHHHHHHHHHHHHHHHHHHHHHHHHHHHHHHHHT--

pLDDT: mean 86.68, std 10.87, range [45.84, 96.31]

Foldseek 3Di:
DPPVVVVVVVVVLVVQLVVQLVVLVVPPDLVVVQVVCCVPPNDDDPVVSCVVVSVVSSVVSVVVSVVVVVVVVVVVVVVVVVVVVVVD

Organism: Citrobacter amalonaticus (NCBI:txid35703)